Protein AF-B5H1H5-F1 (afdb_monomer)

Radius of gyration: 25.1 Å; Cα contacts (8 Å, |Δi|>4): 77; chains: 1; bounding box: 49×39×77 Å

Structure (mmCIF, N/CA/C/O backbone):
data_AF-B5H1H5-F1
#
_entry.id   AF-B5H1H5-F1
#
loop_
_atom_site.group_PDB
_atom_site.id
_atom_site.type_symbol
_atom_site.label_atom_id
_atom_site.label_alt_id
_atom_site.label_comp_id
_atom_site.label_asym_id
_atom_site.label_entity_id
_atom_site.label_seq_id
_atom_site.pdbx_PDB_ins_code
_atom_site.Cartn_x
_atom_site.Cartn_y
_atom_site.Cartn_z
_atom_site.occupancy
_atom_site.B_iso_or_equiv
_atom_site.auth_seq_id
_atom_site.auth_comp_id
_atom_site.auth_asym_id
_atom_site.auth_atom_id
_atom_site.pdbx_PDB_model_num
ATOM 1 N N . MET A 1 1 ? 5.375 -6.885 10.743 1.00 62.19 1 MET A N 1
ATOM 2 C CA . MET A 1 1 ? 4.505 -6.165 9.803 1.00 62.19 1 MET A CA 1
ATOM 3 C C . MET A 1 1 ? 3.273 -7.016 9.575 1.00 62.19 1 MET A C 1
ATOM 5 O O . MET A 1 1 ? 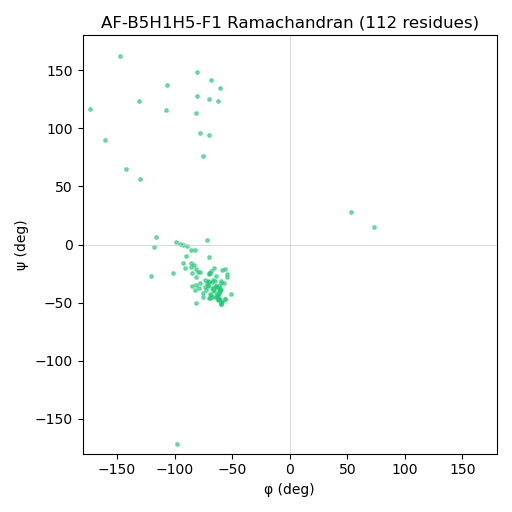3.418 -8.151 9.127 1.00 62.19 1 MET A O 1
ATOM 9 N N . LYS A 1 2 ? 2.096 -6.547 9.992 1.00 76.25 2 LYS A N 1
ATOM 10 C CA . LYS A 1 2 ? 0.850 -7.335 9.940 1.00 76.25 2 LYS A CA 1
ATOM 11 C C . LYS A 1 2 ? 0.216 -7.366 8.544 1.00 76.25 2 LYS A C 1
ATOM 13 O O . LYS A 1 2 ? -0.474 -8.331 8.232 1.00 76.25 2 LYS A O 1
ATOM 18 N N . HIS A 1 3 ? 0.512 -6.371 7.700 1.00 85.81 3 HIS A N 1
ATOM 19 C CA . HIS A 1 3 ? -0.236 -6.111 6.461 1.00 85.81 3 HIS A CA 1
ATOM 20 C C . HIS A 1 3 ? 0.583 -6.244 5.163 1.00 85.81 3 HIS A C 1
ATOM 22 O O . HIS A 1 3 ? 0.019 -6.160 4.075 1.00 85.81 3 HIS A O 1
ATOM 28 N N . THR A 1 4 ? 1.888 -6.536 5.240 1.00 88.94 4 THR A N 1
ATOM 29 C CA . THR A 1 4 ? 2.801 -6.646 4.079 1.00 88.94 4 THR A CA 1
ATOM 30 C C . THR A 1 4 ? 2.275 -7.560 2.968 1.00 88.94 4 THR A C 1
ATOM 32 O O . THR A 1 4 ? 2.369 -7.210 1.798 1.00 88.94 4 THR A O 1
ATOM 35 N N . LEU A 1 5 ? 1.704 -8.725 3.298 1.00 89.50 5 LEU A N 1
ATOM 36 C CA . LEU A 1 5 ? 1.199 -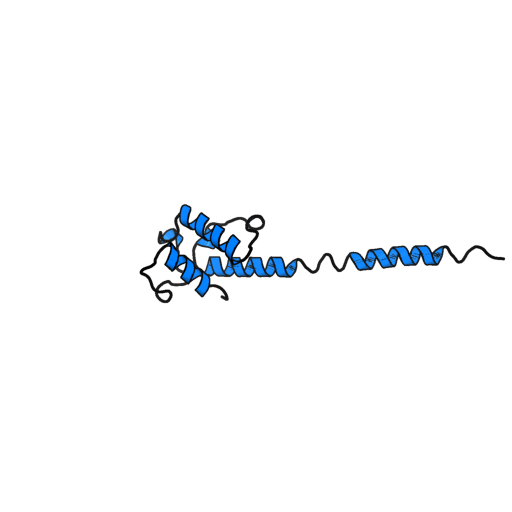9.664 2.285 1.00 89.50 5 LEU A CA 1
ATOM 37 C C . LEU A 1 5 ? -0.023 -9.126 1.531 1.00 89.50 5 LEU A C 1
ATOM 39 O O . LEU A 1 5 ? -0.139 -9.354 0.330 1.00 89.50 5 LEU A O 1
ATOM 43 N N . ALA A 1 6 ? -0.916 -8.412 2.222 1.00 89.75 6 ALA A N 1
ATOM 44 C CA . ALA A 1 6 ? -2.093 -7.811 1.603 1.00 89.75 6 ALA A CA 1
ATOM 45 C C . ALA A 1 6 ? -1.683 -6.687 0.644 1.00 89.75 6 ALA A C 1
ATOM 47 O O . ALA A 1 6 ? -2.134 -6.664 -0.498 1.00 89.75 6 ALA A O 1
ATOM 48 N N . VAL A 1 7 ? -0.760 -5.823 1.081 1.00 90.00 7 VAL A N 1
ATOM 49 C CA . VAL A 1 7 ? -0.207 -4.747 0.248 1.00 90.00 7 VAL A CA 1
ATOM 50 C C . VAL A 1 7 ? 0.525 -5.323 -0.964 1.00 90.00 7 VAL A C 1
ATOM 52 O O . VAL A 1 7 ? 0.265 -4.901 -2.084 1.00 90.00 7 VAL A O 1
ATOM 55 N N . LYS A 1 8 ? 1.389 -6.333 -0.775 1.00 90.94 8 LYS A N 1
ATOM 56 C CA . LYS A 1 8 ? 2.076 -7.008 -1.889 1.00 90.94 8 LYS A CA 1
ATOM 57 C C . LYS A 1 8 ? 1.088 -7.562 -2.906 1.00 90.94 8 LYS A C 1
ATOM 59 O O . LYS A 1 8 ? 1.284 -7.366 -4.096 1.00 90.94 8 LYS A O 1
ATOM 64 N N . ARG A 1 9 ? 0.034 -8.246 -2.448 1.00 90.69 9 ARG A N 1
ATOM 65 C CA . ARG A 1 9 ? -0.980 -8.826 -3.336 1.00 90.69 9 ARG A CA 1
ATOM 66 C C . ARG A 1 9 ? -1.648 -7.750 -4.184 1.00 90.69 9 ARG A C 1
ATOM 68 O O . ARG A 1 9 ? -1.670 -7.901 -5.395 1.00 90.69 9 ARG A O 1
ATOM 75 N N . PHE 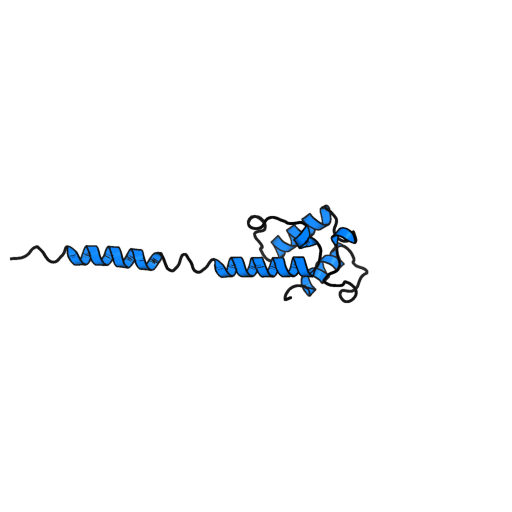A 1 10 ? -2.108 -6.669 -3.555 1.00 90.44 10 PHE A N 1
ATOM 76 C CA . PHE A 1 10 ? -2.727 -5.545 -4.253 1.00 90.44 10 PHE A CA 1
ATOM 77 C C . PHE A 1 10 ? -1.779 -4.917 -5.282 1.00 90.44 10 PHE A C 1
ATOM 79 O O . PHE A 1 10 ? -2.144 -4.758 -6.441 1.00 90.44 10 PHE A O 1
ATOM 86 N N . VAL A 1 11 ? -0.540 -4.617 -4.880 1.00 88.81 11 VAL A N 1
ATOM 87 C CA . VAL A 1 11 ? 0.451 -3.994 -5.768 1.00 88.81 11 VAL A CA 1
ATOM 88 C C . VAL A 1 11 ? 0.760 -4.889 -6.972 1.00 88.81 11 VAL A C 1
ATOM 90 O O . VAL A 1 11 ? 0.862 -4.404 -8.094 1.00 88.81 11 VAL A O 1
ATOM 93 N N . LEU A 1 12 ? 0.892 -6.198 -6.762 1.00 90.31 12 LEU A N 1
ATOM 94 C CA . LEU A 1 12 ? 1.153 -7.141 -7.848 1.00 90.31 12 LEU A CA 1
ATOM 95 C C . LEU A 1 12 ? -0.063 -7.291 -8.759 1.00 90.31 12 LEU A C 1
ATOM 97 O O . LEU A 1 12 ? 0.077 -7.197 -9.968 1.00 90.31 12 LEU A O 1
ATOM 101 N N . GLU A 1 13 ? -1.263 -7.452 -8.209 1.00 90.38 13 GLU A N 1
ATOM 102 C CA . GLU A 1 13 ? -2.482 -7.578 -9.014 1.00 90.38 13 GLU A CA 1
ATOM 103 C C . GLU A 1 13 ? -2.752 -6.331 -9.870 1.00 90.38 13 GLU A C 1
ATOM 105 O O . GLU A 1 13 ? -3.142 -6.465 -11.029 1.00 90.38 13 GLU A O 1
ATOM 110 N N . GLU A 1 14 ? -2.500 -5.132 -9.337 1.00 89.81 14 GLU A N 1
ATOM 111 C CA . GLU A 1 14 ? -2.769 -3.877 -10.046 1.00 89.81 14 GLU A CA 1
ATOM 112 C C . GLU A 1 14 ? -1.646 -3.430 -10.989 1.00 89.81 14 GLU A C 1
ATOM 114 O O . GLU A 1 14 ? -1.935 -2.838 -12.032 1.00 89.81 14 GLU A O 1
ATOM 119 N N . PHE A 1 15 ? -0.379 -3.658 -10.627 1.00 88.69 15 PHE A N 1
ATOM 120 C CA . PHE A 1 15 ? 0.767 -3.056 -11.324 1.00 88.69 15 PHE A CA 1
ATOM 121 C C . PHE A 1 15 ? 1.749 -4.076 -11.915 1.00 88.69 15 PHE A C 1
ATOM 123 O O . PHE A 1 15 ? 2.418 -3.763 -12.898 1.00 88.69 15 PHE A O 1
ATOM 130 N N . LEU A 1 16 ? 1.853 -5.286 -11.353 1.00 87.75 16 LEU A N 1
ATOM 131 C CA . LEU A 1 16 ? 2.823 -6.315 -11.763 1.00 87.75 16 LEU A CA 1
ATOM 132 C C . LEU A 1 16 ? 2.216 -7.734 -11.707 1.00 87.75 16 LEU A C 1
ATOM 134 O O . LEU A 1 16 ? 2.660 -8.562 -10.906 1.00 87.75 16 LEU A O 1
ATOM 138 N N . PRO A 1 17 ? 1.209 -8.046 -12.543 1.00 86.56 17 PRO A N 1
ATOM 139 C CA . PRO A 1 17 ? 0.459 -9.303 -12.438 1.00 86.56 17 PRO A CA 1
ATOM 140 C C . PRO A 1 17 ? 1.305 -10.548 -12.743 1.00 86.56 17 PRO A C 1
ATOM 142 O O . PRO A 1 17 ? 0.952 -11.651 -12.330 1.00 86.56 17 PRO A O 1
ATOM 145 N N . ASP A 1 18 ? 2.430 -10.369 -13.439 1.00 88.69 18 ASP A N 1
ATOM 146 C CA . ASP A 1 18 ? 3.354 -11.439 -13.825 1.00 88.69 18 ASP A CA 1
ATOM 147 C C . ASP A 1 18 ? 4.449 -11.722 -12.776 1.00 88.69 18 ASP A C 1
ATOM 149 O O . ASP A 1 18 ? 5.281 -12.603 -12.988 1.00 88.69 18 ASP A O 1
ATOM 153 N N . VAL A 1 19 ? 4.481 -10.986 -11.656 1.00 87.00 19 VAL A N 1
ATOM 154 C CA . VAL A 1 19 ? 5.516 -11.112 -10.614 1.00 87.00 19 VAL A CA 1
ATOM 155 C C . VAL A 1 19 ? 4.953 -11.800 -9.372 1.00 87.00 19 VAL A C 1
ATOM 157 O O . VAL A 1 19 ? 3.847 -11.503 -8.913 1.00 87.00 19 VAL A O 1
ATOM 160 N N . ALA A 1 20 ? 5.726 -12.718 -8.789 1.00 86.12 20 ALA A N 1
ATOM 161 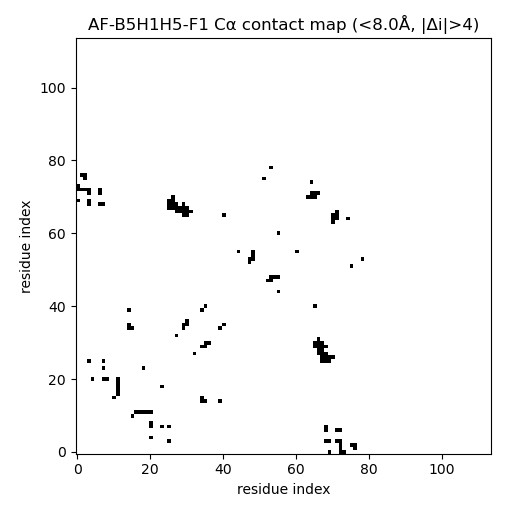C CA . ALA A 1 20 ? 5.300 -13.423 -7.588 1.00 86.12 20 ALA A CA 1
ATOM 162 C C . ALA A 1 20 ? 5.509 -12.575 -6.303 1.00 86.12 20 ALA A C 1
ATOM 164 O O . ALA A 1 20 ? 6.479 -11.818 -6.203 1.00 86.12 20 ALA A O 1
ATOM 165 N N . PRO A 1 21 ? 4.657 -12.719 -5.264 1.00 82.94 21 PRO A N 1
ATOM 166 C CA . PRO A 1 21 ? 4.798 -12.019 -3.974 1.00 82.94 21 PRO A CA 1
ATOM 167 C C . PRO A 1 21 ? 6.142 -12.202 -3.273 1.00 82.94 21 PRO A C 1
ATOM 169 O O . PRO A 1 21 ? 6.568 -11.348 -2.483 1.00 82.94 21 PRO A O 1
ATOM 172 N N . GLU A 1 22 ? 6.786 -13.332 -3.530 1.00 85.31 22 GLU A N 1
ATOM 173 C CA . GLU A 1 22 ? 8.076 -13.702 -2.972 1.00 85.31 22 GLU A CA 1
ATOM 174 C C . GLU A 1 22 ? 9.239 -12.981 -3.670 1.00 85.31 22 GLU A C 1
ATOM 176 O O . GLU A 1 22 ? 10.287 -12.800 -3.053 1.00 85.31 22 GLU A O 1
ATOM 181 N N . GLU A 1 23 ? 9.055 -12.536 -4.916 1.00 86.62 23 GLU A N 1
ATOM 182 C CA . GLU A 1 23 ? 10.084 -11.856 -5.715 1.00 86.62 23 GLU A CA 1
ATOM 183 C C . GLU A 1 23 ? 10.144 -10.350 -5.442 1.00 86.62 23 GLU A C 1
ATOM 185 O O . GLU A 1 23 ? 11.194 -9.727 -5.602 1.00 86.62 23 GLU A O 1
ATOM 190 N N . LEU A 1 24 ? 9.041 -9.758 -4.977 1.00 86.19 24 LEU A N 1
ATOM 191 C CA . LEU A 1 24 ? 9.006 -8.355 -4.583 1.00 86.19 24 LEU A CA 1
ATOM 192 C C . LEU A 1 24 ? 9.562 -8.185 -3.163 1.00 86.19 24 LEU A C 1
ATOM 194 O O . LEU A 1 24 ? 8.950 -8.626 -2.186 1.00 86.19 24 LEU A O 1
ATOM 198 N N . ALA A 1 25 ? 10.703 -7.516 -3.016 1.00 89.06 25 ALA A N 1
ATOM 199 C CA . ALA A 1 25 ? 11.239 -7.183 -1.698 1.00 89.06 25 ALA A CA 1
ATOM 200 C C . ALA A 1 25 ? 10.354 -6.134 -0.996 1.00 89.06 25 ALA A C 1
ATOM 202 O O . ALA A 1 25 ? 9.807 -5.235 -1.631 1.00 89.06 25 ALA A O 1
ATOM 203 N N . SER A 1 26 ? 10.168 -6.257 0.320 1.00 88.31 26 SER A N 1
ATOM 204 C CA . SER A 1 26 ? 9.260 -5.374 1.073 1.00 88.31 26 SER A CA 1
ATOM 205 C C . SER A 1 26 ? 9.779 -3.935 1.198 1.00 88.31 26 SER A C 1
ATOM 207 O O . SER A 1 26 ? 8.991 -3.003 1.346 1.00 88.31 26 SER A O 1
ATOM 209 N N . ASP A 1 27 ? 11.098 -3.773 1.125 1.00 89.25 27 ASP A N 1
ATOM 210 C CA . ASP A 1 27 ? 11.851 -2.519 1.154 1.00 89.25 27 ASP A CA 1
ATOM 211 C C . ASP A 1 27 ? 12.130 -1.956 -0.248 1.00 89.25 27 ASP A C 1
ATOM 213 O O . ASP A 1 27 ? 12.739 -0.894 -0.371 1.00 89.25 27 ASP A O 1
ATOM 217 N N . TYR A 1 28 ? 11.677 -2.647 -1.298 1.00 90.56 28 TYR A N 1
ATOM 218 C CA . TYR A 1 28 ? 11.824 -2.190 -2.671 1.00 90.56 28 TYR A CA 1
ATOM 219 C C . TYR A 1 28 ? 11.122 -0.845 -2.881 1.00 90.56 28 TYR A C 1
ATOM 221 O O . TYR A 1 28 ? 9.977 -0.659 -2.460 1.00 90.56 28 TYR A O 1
ATOM 229 N N . ASP A 1 29 ? 11.815 0.071 -3.560 1.00 90.88 29 ASP A N 1
ATOM 230 C CA . ASP A 1 29 ? 11.290 1.390 -3.898 1.00 90.88 29 ASP A CA 1
ATOM 231 C C . ASP A 1 29 ? 10.337 1.278 -5.100 1.00 90.88 29 ASP A C 1
ATOM 233 O O . ASP A 1 29 ? 10.761 1.247 -6.255 1.00 90.88 29 ASP A O 1
ATOM 237 N N . LEU A 1 30 ? 9.039 1.180 -4.819 1.00 89.56 30 LEU A N 1
ATOM 238 C CA . LEU A 1 30 ? 7.967 1.026 -5.801 1.00 89.56 30 LEU A CA 1
ATOM 239 C C . LEU A 1 30 ? 7.833 2.253 -6.707 1.00 89.56 30 LEU A C 1
ATOM 241 O O . LEU A 1 30 ? 7.468 2.115 -7.873 1.00 89.56 30 LEU A O 1
ATOM 245 N N . VAL A 1 31 ? 8.140 3.443 -6.189 1.00 88.44 31 VAL A N 1
ATOM 246 C CA . VAL A 1 31 ? 8.023 4.700 -6.936 1.00 88.44 31 VAL A CA 1
ATOM 247 C C . VAL A 1 31 ? 9.243 4.890 -7.830 1.00 88.44 31 VAL A C 1
ATOM 249 O O . VAL A 1 31 ? 9.104 5.094 -9.034 1.00 88.44 31 VAL A O 1
ATOM 252 N N . ALA A 1 32 ? 10.453 4.756 -7.278 1.00 87.88 32 ALA A N 1
ATOM 253 C CA . ALA A 1 32 ? 11.681 4.854 -8.069 1.00 87.88 32 ALA A CA 1
ATOM 254 C C . ALA A 1 32 ? 11.826 3.692 -9.064 1.00 87.88 32 ALA A C 1
ATOM 256 O O . ALA A 1 32 ? 12.396 3.869 -10.140 1.00 87.88 32 ALA A O 1
ATOM 257 N N . GLY A 1 33 ? 11.284 2.520 -8.7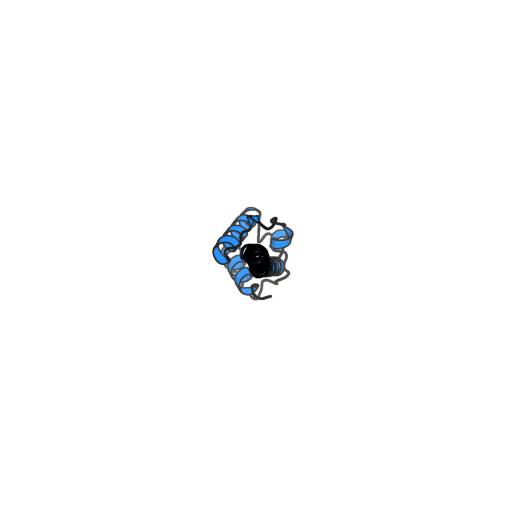22 1.00 86.44 33 GLY A N 1
ATOM 258 C CA . GLY A 1 33 ? 11.174 1.365 -9.608 1.00 86.44 33 GLY A CA 1
ATOM 259 C C . GLY A 1 33 ? 10.161 1.537 -10.742 1.00 86.44 33 GLY A C 1
ATOM 260 O O . GLY A 1 33 ? 10.147 0.724 -11.662 1.00 86.44 33 GLY A O 1
ATOM 261 N N . GLY A 1 34 ? 9.327 2.583 -10.699 1.00 87.00 34 GLY A N 1
ATOM 262 C CA . GLY A 1 34 ? 8.294 2.851 -11.701 1.00 87.00 34 GLY A CA 1
ATOM 263 C C . GLY A 1 34 ? 7.089 1.910 -11.627 1.00 87.00 34 GLY A C 1
ATOM 264 O O . GLY A 1 34 ? 6.317 1.845 -12.578 1.00 87.00 34 GLY A O 1
ATOM 265 N N . VAL A 1 35 ? 6.932 1.179 -10.521 1.00 88.38 35 VAL A N 1
ATOM 266 C CA . VAL A 1 35 ? 5.787 0.291 -10.270 1.00 88.38 35 VAL A CA 1
ATOM 267 C C . VAL A 1 35 ? 4.555 1.113 -9.910 1.00 88.38 35 VAL A C 1
ATOM 269 O O . VAL A 1 35 ? 3.471 0.874 -10.432 1.00 88.38 35 VAL A O 1
ATOM 272 N N . ILE A 1 36 ? 4.734 2.101 -9.031 1.00 88.06 36 ILE A N 1
ATOM 273 C CA . ILE A 1 36 ? 3.698 3.059 -8.655 1.00 88.06 36 ILE A CA 1
ATOM 274 C C . ILE A 1 36 ? 4.039 4.405 -9.288 1.00 88.06 36 ILE A C 1
ATOM 276 O O . ILE A 1 36 ? 5.044 5.031 -8.952 1.00 88.06 36 ILE A O 1
ATOM 280 N N . ASP A 1 37 ? 3.173 4.860 -10.190 1.00 87.81 37 ASP A N 1
ATOM 281 C CA . ASP A 1 37 ? 3.202 6.209 -10.748 1.00 87.81 37 ASP A CA 1
ATOM 282 C C . ASP A 1 37 ? 2.204 7.137 -10.021 1.00 87.81 37 ASP A C 1
ATOM 284 O O . ASP A 1 37 ? 1.597 6.784 -9.006 1.00 87.81 37 ASP A O 1
ATOM 288 N N . SER A 1 38 ? 2.009 8.349 -10.544 1.00 85.06 38 SER A N 1
ATOM 289 C CA . SER A 1 38 ? 1.064 9.322 -9.981 1.00 85.06 38 SER A CA 1
ATOM 290 C C . SER A 1 38 ? -0.383 8.813 -9.938 1.00 85.06 38 SER A C 1
ATOM 292 O O . SER A 1 38 ? -1.133 9.196 -9.045 1.00 85.06 38 SER A O 1
ATOM 294 N N . LEU A 1 39 ? -0.791 7.961 -10.884 1.00 87.12 39 LEU A N 1
ATOM 295 C CA . LEU A 1 39 ? -2.133 7.378 -10.931 1.00 87.12 39 LEU A CA 1
ATOM 296 C C . LEU A 1 39 ? -2.238 6.160 -10.005 1.00 87.12 39 LEU A C 1
ATOM 298 O O . LEU A 1 39 ? -3.248 5.986 -9.321 1.00 87.12 39 LEU A O 1
ATOM 302 N N . GLY A 1 40 ? -1.190 5.341 -9.948 1.00 87.19 40 GLY A N 1
ATOM 303 C CA . GLY A 1 40 ? -1.064 4.223 -9.024 1.00 87.19 40 GLY A CA 1
ATOM 304 C C . GLY A 1 40 ? -1.128 4.669 -7.568 1.00 87.19 40 GLY A C 1
ATOM 305 O O . GLY A 1 40 ? -1.726 3.978 -6.745 1.00 87.19 40 GLY A O 1
ATOM 306 N N . LEU A 1 41 ? -0.617 5.863 -7.266 1.00 85.94 41 LEU A N 1
ATOM 307 C CA . LEU A 1 41 ? -0.754 6.491 -5.957 1.00 85.94 41 LEU A CA 1
ATOM 308 C C . LEU A 1 41 ? -2.226 6.712 -5.581 1.00 85.94 41 LEU A C 1
ATOM 310 O O . LEU A 1 41 ? -2.660 6.269 -4.520 1.00 85.94 41 LEU A O 1
ATOM 314 N N . LEU A 1 42 ? -3.013 7.329 -6.474 1.00 86.25 42 LEU A N 1
ATOM 315 C CA . LEU A 1 42 ? -4.449 7.536 -6.251 1.00 86.25 42 LEU A CA 1
ATOM 316 C C . LEU A 1 42 ? -5.203 6.210 -6.098 1.00 86.25 42 LEU A C 1
ATOM 318 O O . LEU A 1 42 ? -6.062 6.096 -5.228 1.00 86.25 42 LEU A O 1
ATOM 322 N N . LYS A 1 43 ? -4.878 5.201 -6.914 1.00 88.56 43 LYS A N 1
ATOM 323 C CA . LYS A 1 43 ? -5.474 3.862 -6.798 1.00 88.56 43 LYS A CA 1
ATOM 324 C C . LYS A 1 43 ? -5.156 3.204 -5.458 1.00 88.56 43 LYS A C 1
ATOM 326 O O . LYS A 1 43 ? -6.041 2.626 -4.837 1.00 88.56 43 LYS A O 1
ATOM 331 N N . THR A 1 44 ? -3.902 3.299 -5.021 1.00 87.88 44 THR A N 1
ATOM 332 C CA . THR A 1 44 ? -3.454 2.743 -3.740 1.00 87.88 44 THR A CA 1
ATOM 333 C C . THR A 1 44 ? -4.168 3.435 -2.585 1.00 87.88 44 THR A C 1
ATOM 335 O O . THR A 1 44 ? -4.653 2.756 -1.689 1.00 87.88 44 THR A O 1
ATOM 338 N N . MET A 1 45 ? -4.312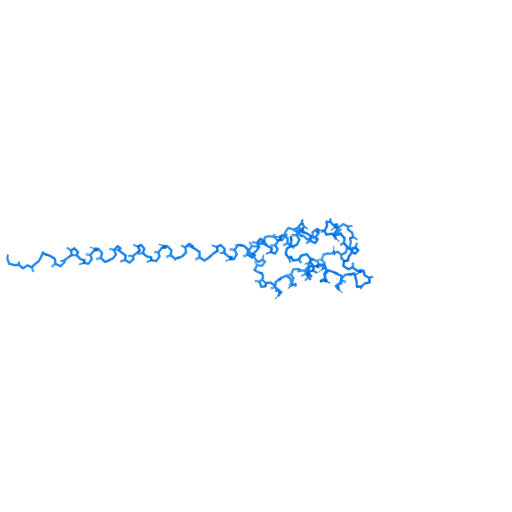 4.762 -2.641 1.00 84.94 45 MET A N 1
ATOM 339 C CA . MET A 1 45 ? -5.089 5.529 -1.664 1.00 84.94 45 MET A CA 1
ATOM 340 C C . MET A 1 45 ? -6.552 5.091 -1.615 1.00 84.94 45 MET A C 1
ATOM 342 O O . MET A 1 45 ? -7.040 4.739 -0.546 1.00 84.94 45 MET A O 1
ATOM 346 N N . ALA A 1 46 ? -7.223 5.017 -2.765 1.00 86.62 46 ALA A N 1
ATOM 347 C CA . ALA A 1 46 ? -8.614 4.575 -2.832 1.00 86.62 46 ALA A CA 1
ATOM 348 C C . ALA A 1 46 ? -8.797 3.145 -2.291 1.00 86.62 46 ALA A C 1
ATOM 350 O O . ALA A 1 46 ? -9.766 2.865 -1.591 1.00 86.62 46 ALA A O 1
ATOM 351 N N . TRP A 1 47 ? -7.852 2.243 -2.572 1.00 89.81 47 TRP A N 1
ATOM 352 C CA . TRP A 1 47 ? -7.866 0.888 -2.023 1.00 89.81 47 TRP A CA 1
ATOM 353 C C . TRP A 1 47 ? -7.668 0.865 -0.503 1.00 89.81 47 TRP A C 1
ATOM 355 O O . TRP A 1 47 ? -8.336 0.094 0.181 1.00 89.81 47 TRP A O 1
ATOM 365 N N . LEU A 1 48 ? -6.777 1.699 0.039 1.00 86.75 48 LEU A N 1
ATOM 366 C CA . LEU A 1 48 ? -6.566 1.813 1.484 1.00 86.75 48 LEU A CA 1
ATOM 367 C C . LEU A 1 48 ? -7.823 2.330 2.199 1.00 86.75 48 LEU A C 1
ATOM 369 O O . LEU A 1 48 ? -8.209 1.770 3.225 1.00 86.75 48 LEU A O 1
ATOM 373 N N . GLU A 1 49 ? -8.468 3.356 1.643 1.00 85.25 49 GLU A N 1
ATOM 374 C CA . GLU A 1 49 ? -9.726 3.915 2.152 1.00 85.25 49 GLU A CA 1
ATOM 375 C C . GLU A 1 49 ? -10.857 2.875 2.127 1.00 85.25 49 GLU A C 1
ATOM 377 O O . GLU A 1 49 ? -11.538 2.692 3.132 1.00 85.25 49 GLU A O 1
ATOM 382 N N . ASP A 1 50 ? -11.028 2.148 1.018 1.00 87.56 50 ASP A N 1
ATOM 383 C CA . ASP A 1 50 ? -12.082 1.134 0.868 1.00 87.56 50 ASP A CA 1
ATOM 384 C C . ASP A 1 50 ? -11.838 -0.104 1.746 1.00 87.56 50 ASP A C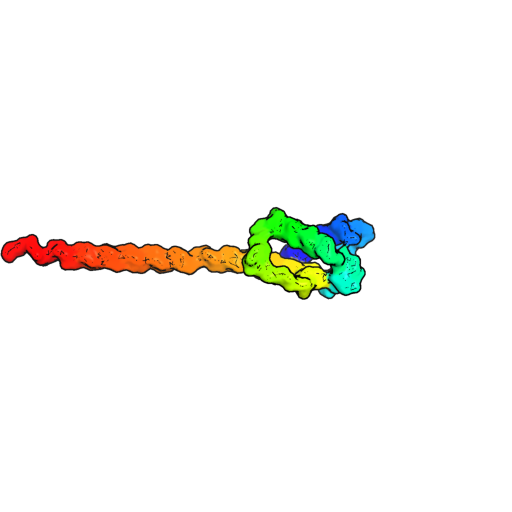 1
ATOM 386 O O . ASP A 1 50 ? -12.751 -0.625 2.387 1.00 87.56 50 ASP A O 1
ATOM 390 N N . ARG A 1 51 ? -10.590 -0.587 1.806 1.00 86.62 51 ARG A N 1
ATOM 391 C CA . ARG A 1 51 ? -10.273 -1.876 2.434 1.00 86.62 51 ARG A CA 1
ATOM 392 C C . ARG A 1 51 ? -10.144 -1.804 3.948 1.00 86.62 51 ARG A C 1
ATOM 394 O O . ARG A 1 51 ? -10.459 -2.786 4.622 1.00 86.62 51 ARG A O 1
ATOM 401 N N . PHE A 1 52 ? -9.621 -0.695 4.452 1.00 82.88 52 PHE A N 1
ATOM 402 C CA . PHE A 1 52 ? -9.298 -0.509 5.865 1.00 82.88 52 PHE A CA 1
ATOM 403 C C . PHE A 1 52 ? -10.139 0.599 6.510 1.00 82.88 52 PHE A C 1
ATOM 405 O O . PHE A 1 52 ? -9.884 0.943 7.658 1.00 82.88 52 PHE A O 1
ATOM 412 N N . GLU A 1 53 ? -11.120 1.151 5.783 1.00 79.62 53 GLU A N 1
ATOM 413 C CA . GLU A 1 53 ? -11.986 2.255 6.231 1.00 79.62 53 GLU A CA 1
ATOM 414 C C . GLU A 1 53 ? -11.182 3.469 6.732 1.00 79.62 53 GLU A C 1
ATOM 416 O O . GLU A 1 53 ? -11.636 4.250 7.571 1.00 79.62 53 GLU A O 1
ATOM 421 N N . LEU A 1 54 ? -9.961 3.638 6.206 1.00 76.00 54 LEU A N 1
ATOM 422 C CA . LEU A 1 54 ? -9.043 4.666 6.671 1.00 76.00 54 LEU A CA 1
ATOM 423 C C . LEU A 1 54 ? -9.550 6.039 6.258 1.00 76.00 54 LEU A C 1
ATOM 425 O O . LEU A 1 54 ? -9.728 6.341 5.081 1.00 76.00 54 LEU A O 1
ATOM 429 N N . ARG A 1 55 ? -9.698 6.911 7.251 1.00 70.38 55 ARG A N 1
ATOM 430 C CA . ARG A 1 55 ? -9.931 8.344 7.068 1.00 70.38 55 ARG A CA 1
ATOM 431 C C . ARG A 1 55 ? -8.622 9.015 6.660 1.00 70.38 55 ARG A C 1
ATOM 433 O O . ARG A 1 55 ? -7.952 9.639 7.482 1.00 70.38 55 ARG A O 1
ATOM 440 N N . ALA A 1 56 ? -8.230 8.848 5.397 1.00 61.03 56 ALA A N 1
ATOM 441 C CA . ALA A 1 56 ? -7.032 9.471 4.836 1.00 61.03 56 ALA A CA 1
ATOM 442 C C . ALA A 1 56 ? -7.046 11.007 4.976 1.00 61.03 56 ALA A C 1
ATOM 444 O O . ALA A 1 56 ? -5.991 11.626 5.018 1.00 61.03 56 ALA A O 1
ATOM 445 N N . ASP A 1 57 ? -8.218 11.630 5.157 1.00 65.81 57 ASP A N 1
ATOM 446 C CA . ASP A 1 57 ? -8.366 13.057 5.474 1.00 65.81 57 ASP A CA 1
ATOM 447 C C . ASP A 1 57 ? -7.655 13.491 6.767 1.00 65.81 57 ASP A C 1
ATOM 449 O O . ASP A 1 57 ? -7.345 14.671 6.932 1.00 65.81 57 ASP A O 1
ATOM 453 N N . ARG A 1 58 ? -7.384 12.558 7.686 1.00 64.69 58 ARG A N 1
ATOM 454 C CA . ARG A 1 58 ? -6.684 12.835 8.947 1.00 64.69 58 ARG A CA 1
ATOM 455 C C . ARG A 1 58 ? -5.166 12.693 8.859 1.00 64.69 58 ARG A C 1
ATOM 457 O O . ARG A 1 58 ? -4.494 13.086 9.812 1.00 64.69 58 ARG A O 1
ATOM 464 N N . ILE A 1 59 ? -4.620 12.152 7.767 1.00 64.31 59 ILE A N 1
ATOM 465 C CA . ILE A 1 59 ? -3.175 11.952 7.620 1.00 64.31 59 ILE A CA 1
ATOM 466 C C . ILE A 1 59 ? -2.705 12.494 6.278 1.00 64.31 59 ILE A C 1
ATOM 468 O O . ILE A 1 59 ? -3.187 12.094 5.225 1.00 64.31 59 ILE A O 1
ATOM 472 N N . GLU A 1 60 ? -1.737 13.406 6.320 1.00 70.12 60 GLU A N 1
ATOM 473 C CA . GLU A 1 60 ? -1.171 13.987 5.109 1.00 70.12 60 GLU A CA 1
ATOM 474 C C . GLU A 1 60 ? -0.505 12.889 4.259 1.00 70.12 60 GLU A C 1
ATOM 476 O O . GLU A 1 60 ? 0.359 12.166 4.769 1.00 70.12 60 GLU A O 1
ATOM 481 N N . PRO A 1 61 ? -0.909 12.718 2.985 1.00 66.69 61 PRO A N 1
ATOM 482 C CA . PRO A 1 61 ? -0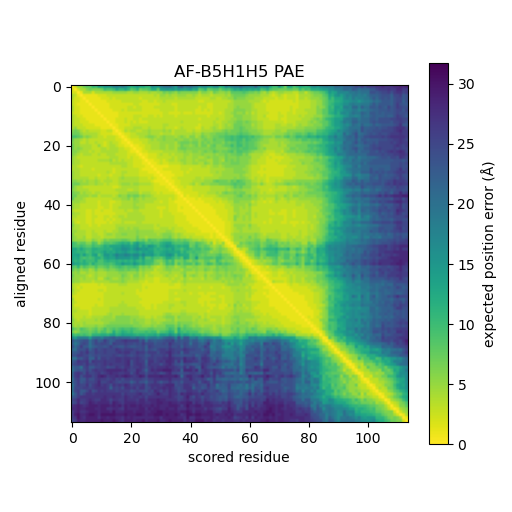.321 11.714 2.113 1.00 66.69 61 PRO A CA 1
ATOM 483 C C . PRO A 1 61 ? 1.108 12.124 1.750 1.00 66.69 61 PRO A C 1
ATOM 485 O O . PRO A 1 61 ? 1.343 12.878 0.806 1.00 66.69 61 PRO A O 1
ATOM 488 N N . ASP A 1 62 ? 2.074 11.617 2.510 1.00 77.44 62 ASP A N 1
ATOM 489 C CA . ASP A 1 62 ? 3.493 11.773 2.212 1.00 77.44 62 ASP A CA 1
ATOM 490 C C . ASP A 1 62 ? 3.915 10.744 1.143 1.00 77.44 62 ASP A C 1
ATOM 492 O O . ASP A 1 62 ? 3.678 9.545 1.325 1.00 77.44 62 ASP A O 1
ATOM 496 N N . PRO A 1 63 ? 4.557 11.156 0.033 1.00 74.75 63 PRO A N 1
ATOM 497 C CA . PRO A 1 63 ? 5.083 10.229 -0.969 1.00 74.75 63 PRO A CA 1
ATOM 498 C C . PRO A 1 63 ? 6.035 9.162 -0.397 1.00 74.75 63 PRO A C 1
ATOM 500 O O . PRO A 1 63 ? 6.118 8.069 -0.958 1.00 74.75 63 PRO A O 1
ATOM 503 N N . GLU A 1 64 ? 6.709 9.416 0.729 1.00 83.31 64 GLU A N 1
ATOM 504 C CA . GLU A 1 64 ? 7.551 8.427 1.415 1.00 83.31 64 GLU A CA 1
ATOM 505 C C . GLU A 1 64 ? 6.745 7.229 1.948 1.00 83.31 64 GLU A C 1
ATOM 507 O O . GLU A 1 64 ? 7.276 6.119 2.026 1.00 83.31 64 GLU A O 1
ATOM 512 N N . ILE A 1 65 ? 5.453 7.403 2.253 1.00 82.69 65 ILE A N 1
ATOM 513 C CA . ILE A 1 65 ? 4.572 6.320 2.725 1.00 82.69 65 ILE A CA 1
ATOM 514 C C . ILE A 1 65 ? 4.328 5.283 1.624 1.00 82.69 65 ILE A C 1
ATOM 516 O O . ILE A 1 65 ? 4.199 4.095 1.908 1.00 82.69 65 ILE A O 1
ATOM 520 N N . PHE A 1 66 ? 4.309 5.713 0.363 1.00 85.25 66 PHE A N 1
ATOM 521 C CA . PHE A 1 66 ? 4.032 4.857 -0.798 1.00 85.25 66 PHE A CA 1
ATOM 522 C C . PHE A 1 66 ? 5.297 4.325 -1.456 1.00 85.25 66 PHE A C 1
ATOM 524 O O . PHE A 1 66 ? 5.240 3.596 -2.446 1.00 85.25 66 PHE A O 1
ATOM 531 N N . ARG A 1 67 ? 6.450 4.686 -0.894 1.00 88.94 67 ARG A N 1
ATOM 532 C CA . ARG A 1 67 ? 7.752 4.337 -1.432 1.00 88.94 67 ARG A CA 1
ATOM 533 C C . ARG A 1 67 ? 8.000 2.839 -1.418 1.00 88.94 67 ARG A C 1
ATOM 535 O O . ARG A 1 67 ? 8.625 2.331 -2.334 1.00 88.94 67 ARG A O 1
ATOM 542 N N . SER A 1 68 ? 7.512 2.123 -0.410 1.00 91.81 68 SER A N 1
ATOM 543 C CA . SER A 1 68 ? 7.708 0.679 -0.292 1.00 91.81 68 SER A CA 1
ATOM 544 C C . SER A 1 68 ? 6.527 -0.009 0.381 1.00 91.81 68 SER A C 1
ATOM 546 O O . SER A 1 68 ? 5.721 0.615 1.073 1.00 91.81 68 SER A O 1
ATOM 548 N N . VAL A 1 69 ? 6.438 -1.330 0.216 1.00 91.56 69 VAL A N 1
ATOM 549 C CA . VAL A 1 69 ? 5.382 -2.142 0.843 1.00 91.56 69 VAL A CA 1
ATOM 550 C C . VAL A 1 69 ? 5.459 -2.044 2.372 1.00 91.56 69 VAL A C 1
ATOM 552 O O . VAL A 1 69 ? 4.430 -1.983 3.047 1.00 91.56 69 VAL A O 1
ATOM 555 N N . ASP A 1 70 ? 6.667 -1.986 2.935 1.00 91.38 70 ASP A N 1
ATOM 556 C CA . ASP A 1 70 ? 6.854 -1.804 4.375 1.00 91.38 70 ASP A CA 1
ATOM 557 C C . ASP A 1 70 ? 6.379 -0.432 4.865 1.00 91.38 70 ASP A C 1
ATOM 559 O O . ASP A 1 70 ? 5.802 -0.347 5.952 1.00 91.38 70 ASP A O 1
ATOM 563 N N . ALA A 1 71 ? 6.583 0.631 4.084 1.00 90.44 71 ALA A N 1
ATOM 564 C CA . ALA A 1 71 ? 6.097 1.964 4.429 1.00 90.44 71 ALA A CA 1
ATOM 565 C C . ALA A 1 71 ? 4.558 2.004 4.457 1.00 90.44 71 ALA A C 1
ATOM 567 O O . ALA A 1 71 ? 3.976 2.438 5.455 1.00 90.44 71 ALA A O 1
ATOM 568 N N . ILE A 1 72 ? 3.905 1.413 3.451 1.00 89.12 72 ILE A N 1
ATOM 569 C CA . ILE A 1 72 ? 2.440 1.298 3.390 1.00 89.12 72 ILE A CA 1
ATOM 570 C C . ILE A 1 72 ? 1.915 0.446 4.554 1.00 89.12 72 ILE A C 1
ATOM 572 O O . ILE A 1 72 ? 0.968 0.831 5.238 1.00 89.12 72 ILE A O 1
ATOM 576 N N . SER A 1 73 ? 2.547 -0.700 4.842 1.00 90.12 73 SER A N 1
ATOM 577 C CA . SER A 1 73 ? 2.133 -1.552 5.966 1.00 90.12 73 SER A CA 1
ATOM 578 C C . SER A 1 73 ? 2.241 -0.820 7.303 1.00 90.12 73 SER A C 1
ATOM 580 O O . SER A 1 73 ? 1.382 -1.004 8.163 1.00 90.12 73 SER A O 1
ATOM 582 N N . ARG A 1 74 ? 3.287 -0.009 7.502 1.00 88.56 74 ARG A N 1
ATOM 583 C CA . ARG A 1 74 ? 3.452 0.799 8.718 1.00 88.56 74 ARG A CA 1
ATOM 584 C C . ARG A 1 74 ? 2.389 1.879 8.831 1.00 88.56 74 ARG A C 1
ATOM 586 O O . ARG A 1 74 ? 1.906 2.112 9.933 1.00 88.56 74 ARG A O 1
ATOM 593 N N . PHE A 1 75 ? 2.026 2.510 7.721 1.00 86.75 75 PHE A N 1
ATOM 594 C CA . PHE A 1 75 ? 0.970 3.512 7.692 1.00 86.75 75 PHE A CA 1
ATOM 595 C C . PHE A 1 75 ? -0.376 2.931 8.134 1.00 86.75 75 PHE A C 1
ATOM 597 O O . PHE A 1 75 ? -0.990 3.473 9.046 1.00 86.75 75 PHE A O 1
ATOM 604 N N . ILE A 1 76 ? -0.772 1.770 7.598 1.00 87.19 76 ILE A N 1
ATOM 605 C CA . ILE A 1 76 ? -2.000 1.075 8.028 1.00 87.19 76 ILE A CA 1
ATOM 606 C C . ILE A 1 76 ? -1.964 0.806 9.538 1.00 87.19 76 ILE A C 1
ATOM 608 O O . ILE A 1 76 ? -2.917 1.109 10.252 1.00 87.19 76 ILE A O 1
ATOM 612 N N . GLU A 1 77 ? -0.840 0.281 10.043 1.00 87.19 77 GLU A N 1
ATOM 613 C CA . GLU A 1 77 ? -0.677 0.024 11.476 1.00 87.19 77 GLU A CA 1
ATOM 614 C C . GLU A 1 77 ? -0.780 1.316 12.311 1.00 87.19 77 GLU A C 1
ATOM 616 O O . GLU A 1 77 ? -1.326 1.278 13.408 1.00 87.19 77 GLU A O 1
ATOM 621 N N . GLN A 1 78 ? -0.300 2.464 11.823 1.00 84.50 78 GLN A N 1
ATOM 622 C CA . GLN A 1 78 ? -0.435 3.748 12.525 1.00 84.50 78 GLN A CA 1
ATOM 623 C C . GLN A 1 78 ? -1.887 4.225 12.579 1.00 84.50 78 GLN A C 1
ATOM 625 O O . GLN A 1 78 ? -2.338 4.647 13.647 1.00 84.50 78 GLN A O 1
ATOM 630 N N . CYS A 1 79 ? -2.629 4.116 11.478 1.00 82.12 79 CYS A N 1
ATOM 631 C CA . CYS A 1 79 ? -4.036 4.500 11.446 1.00 82.12 79 CYS A CA 1
ATOM 632 C C . CYS A 1 79 ? -4.879 3.653 12.406 1.00 82.12 79 CYS A C 1
ATOM 634 O O . CYS A 1 79 ? -5.606 4.202 13.232 1.00 82.12 79 CYS A O 1
ATOM 636 N N . GLU A 1 80 ? -4.703 2.326 12.376 1.00 82.81 80 GLU A N 1
ATOM 637 C CA . GLU A 1 80 ? -5.405 1.400 13.277 1.00 82.81 80 GLU A CA 1
ATOM 638 C C . GLU A 1 80 ? -5.147 1.727 14.759 1.00 82.81 80 GLU A C 1
ATOM 640 O O . GLU A 1 80 ? -5.998 1.497 15.624 1.00 82.81 80 GLU A O 1
ATOM 645 N N . GLN A 1 81 ? -3.952 2.230 15.085 1.00 79.62 81 GLN A N 1
ATOM 646 C CA . GLN A 1 81 ? -3.595 2.618 16.450 1.00 79.62 81 GLN A CA 1
ATOM 647 C C . GLN A 1 81 ? -4.169 3.981 16.832 1.00 79.62 81 GLN A C 1
ATOM 649 O O . GLN A 1 81 ? -4.596 4.141 17.975 1.00 79.62 81 GLN A O 1
ATOM 654 N N . ALA A 1 82 ? -4.211 4.939 15.903 1.00 76.50 82 ALA A N 1
ATOM 655 C CA . ALA A 1 82 ? -4.834 6.241 16.124 1.00 76.50 82 ALA A CA 1
ATOM 656 C C . ALA A 1 82 ? -6.332 6.085 16.428 1.00 76.50 82 ALA A C 1
ATOM 658 O O . ALA A 1 82 ? -6.807 6.590 17.443 1.00 76.50 82 ALA A O 1
ATOM 659 N N . GLU A 1 83 ? -7.055 5.286 15.641 1.00 72.75 83 GLU A N 1
ATOM 660 C CA . GLU A 1 83 ? -8.474 4.998 15.891 1.00 72.75 83 GLU A CA 1
ATOM 661 C C . GLU A 1 83 ? -8.699 4.256 17.215 1.00 72.75 83 GLU A C 1
ATOM 663 O O . GLU A 1 83 ? -9.649 4.532 17.949 1.00 72.75 83 GLU A O 1
ATOM 668 N N . ARG A 1 84 ? -7.787 3.345 17.580 1.00 70.00 84 ARG A N 1
ATOM 669 C CA . ARG A 1 84 ? -7.822 2.647 18.874 1.00 70.00 84 ARG A CA 1
ATOM 670 C C . ARG A 1 84 ? -7.503 3.562 20.060 1.00 70.00 84 ARG A C 1
ATOM 672 O O . ARG A 1 84 ? -7.894 3.229 21.180 1.00 70.00 84 ARG A O 1
ATOM 679 N N . ALA A 1 85 ? -6.782 4.662 19.854 1.00 65.50 85 ALA A N 1
ATOM 680 C CA . ALA A 1 85 ? -6.430 5.617 20.903 1.00 65.50 85 ALA A CA 1
ATOM 681 C C . ALA A 1 85 ? -7.569 6.609 21.210 1.00 65.50 85 ALA A C 1
ATOM 683 O O . ALA A 1 85 ? -7.709 7.030 22.359 1.00 65.50 85 ALA A O 1
ATOM 684 N N . GLU A 1 86 ? -8.438 6.910 20.237 1.00 60.03 86 GLU A N 1
ATOM 685 C CA . GLU A 1 86 ? -9.576 7.833 20.397 1.00 60.03 86 GLU A CA 1
ATOM 686 C C . GLU A 1 86 ? -10.802 7.373 21.249 1.00 60.03 86 GLU A C 1
ATOM 688 O O . GLU A 1 86 ? -11.728 8.172 21.388 1.00 60.03 86 GLU A O 1
ATOM 693 N N . PRO A 1 87 ? -10.874 6.200 21.927 1.00 55.88 87 PRO A N 1
ATOM 694 C CA . PRO A 1 87 ? -11.971 5.907 22.865 1.00 55.88 87 PRO A CA 1
ATOM 695 C C . PRO A 1 87 ? -11.790 6.413 24.308 1.00 55.88 87 PRO A C 1
ATOM 697 O O . PRO A 1 87 ? -12.691 6.196 25.118 1.00 55.88 87 PRO A O 1
ATOM 700 N N . ARG A 1 88 ? -10.647 7.001 24.701 1.00 54.31 88 ARG A N 1
ATOM 701 C CA . ARG A 1 88 ? -10.340 7.198 26.140 1.00 54.31 88 ARG A CA 1
ATOM 702 C C . ARG A 1 88 ? -10.562 8.598 26.714 1.00 54.31 88 ARG A C 1
ATOM 704 O O . ARG A 1 88 ? -10.853 8.684 27.899 1.00 54.31 88 ARG A O 1
ATOM 711 N N . GLU A 1 89 ? -10.534 9.667 25.924 1.00 54.88 89 GLU A N 1
ATOM 712 C CA . GLU A 1 89 ? -10.580 11.029 26.496 1.00 54.88 89 GLU A CA 1
ATOM 713 C C . GLU A 1 89 ? -12.007 11.561 26.765 1.00 54.88 89 GLU A C 1
ATOM 715 O O . GLU A 1 89 ? -12.195 12.496 27.541 1.00 54.88 89 GLU A O 1
ATOM 720 N N . GLN A 1 90 ? -13.043 10.936 26.190 1.00 51.47 90 GLN A N 1
ATOM 721 C CA . GLN A 1 90 ? -14.446 11.344 26.391 1.00 51.47 90 GLN A CA 1
ATOM 722 C C . GLN A 1 90 ? -15.147 10.608 27.548 1.00 51.47 90 GLN A C 1
ATOM 724 O O . GLN A 1 90 ? -16.176 11.075 28.033 1.00 51.47 90 GLN A O 1
ATOM 729 N N . ALA A 1 91 ? -14.594 9.489 28.031 1.00 55.94 91 ALA A N 1
ATOM 730 C CA . ALA A 1 91 ? -15.176 8.736 29.147 1.00 55.94 91 ALA A CA 1
ATOM 731 C C . ALA A 1 91 ? -14.885 9.388 30.515 1.00 55.94 91 ALA A C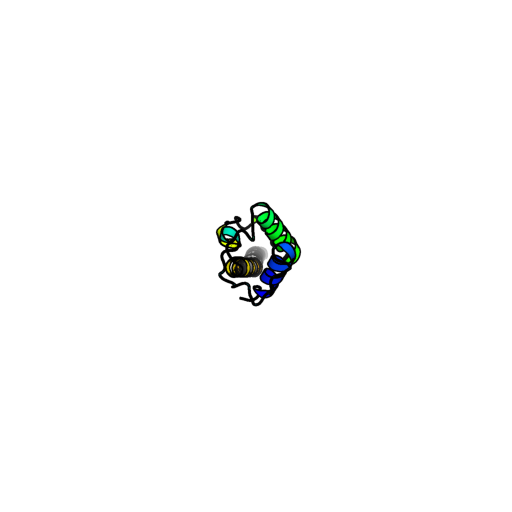 1
ATOM 733 O O . ALA A 1 91 ? -15.738 9.365 31.395 1.00 55.94 91 ALA A O 1
ATOM 734 N N . GLU A 1 92 ? -13.729 10.040 30.681 1.00 55.06 92 GLU A N 1
ATOM 735 C CA . GLU A 1 92 ? -13.300 10.582 31.983 1.00 55.06 92 GLU A CA 1
ATOM 736 C C . GLU A 1 92 ? -13.934 11.948 32.327 1.00 55.06 92 GLU A C 1
ATOM 738 O O . GLU A 1 92 ? -14.033 12.312 33.500 1.00 55.06 92 GLU A O 1
ATOM 743 N N . GLN A 1 93 ? -14.423 12.701 31.331 1.00 53.78 93 GLN A N 1
ATOM 744 C CA . GLN A 1 93 ? -15.056 14.017 31.540 1.00 53.78 93 GLN A CA 1
ATOM 745 C C . GLN A 1 93 ? -16.557 13.936 31.873 1.00 53.78 93 GLN A C 1
ATOM 747 O O . GLN A 1 93 ? -17.109 14.872 32.452 1.00 53.78 93 GLN A O 1
ATOM 752 N N . GLY A 1 94 ? -17.223 12.819 31.560 1.00 54.44 94 GLY A N 1
ATOM 753 C CA . GLY A 1 94 ? -18.635 12.609 31.901 1.00 54.44 94 GLY A CA 1
ATOM 754 C C . GLY A 1 94 ? -18.864 12.390 33.399 1.00 54.44 94 GLY A C 1
ATOM 755 O O . GLY A 1 94 ? -19.853 12.863 33.954 1.00 54.44 94 GLY A O 1
ATOM 756 N N . GLU A 1 95 ? -17.925 11.732 34.081 1.00 59.34 95 GLU A N 1
ATOM 757 C CA . GLU A 1 95 ? -18.090 11.380 35.492 1.00 59.34 95 GLU A CA 1
ATOM 758 C C . GLU A 1 95 ? -17.907 12.600 36.410 1.00 59.34 95 GLU A C 1
ATOM 760 O O . GLU A 1 95 ? -18.699 12.811 37.326 1.00 59.34 95 GLU A O 1
ATOM 765 N N . GLN A 1 96 ? -16.920 13.466 36.157 1.00 57.06 96 GLN A N 1
ATOM 766 C CA . GLN A 1 96 ? -16.604 14.599 37.046 1.00 57.06 96 GLN A CA 1
ATOM 767 C C . GLN A 1 96 ? -17.655 15.722 37.049 1.00 57.06 96 GLN A C 1
ATOM 769 O O . GLN A 1 96 ? -17.803 16.414 38.064 1.00 57.06 96 GLN A O 1
ATOM 774 N N . ASN A 1 97 ? -18.434 15.860 35.973 1.00 60.00 97 ASN A N 1
ATOM 775 C CA . ASN A 1 97 ? -19.520 16.839 35.901 1.00 60.00 97 ASN A CA 1
ATOM 776 C C . ASN A 1 97 ? -20.714 16.412 36.778 1.00 60.00 97 ASN A C 1
ATOM 778 O O . ASN A 1 97 ? -21.251 17.224 37.532 1.00 60.00 97 ASN A O 1
ATOM 782 N N . GLU A 1 98 ? -21.043 15.115 36.807 1.00 60.22 98 GLU A N 1
ATOM 783 C CA . GLU A 1 98 ? -22.190 14.590 37.563 1.00 60.22 98 GLU A CA 1
ATOM 784 C C . GLU A 1 98 ? -21.965 14.604 39.092 1.00 60.22 98 GLU A C 1
ATOM 786 O O . GLU A 1 98 ? -22.889 14.854 39.878 1.00 60.22 98 GLU A O 1
ATOM 791 N N . TRP A 1 99 ? -20.722 14.399 39.552 1.00 58.59 99 TRP A N 1
ATOM 792 C CA . TRP A 1 99 ? -20.386 14.497 40.980 1.00 58.59 99 TRP A CA 1
ATOM 793 C C . TRP A 1 99 ? -20.444 15.940 41.509 1.00 58.59 99 TRP A C 1
ATOM 795 O O . TRP A 1 99 ? -20.804 16.132 42.674 1.00 58.59 99 TRP A O 1
ATOM 805 N N . SER A 1 100 ? -20.132 16.950 40.687 1.00 60.81 100 SER A N 1
ATOM 806 C CA . SER A 1 100 ? -20.200 18.364 41.097 1.00 60.81 100 SER A CA 1
ATOM 807 C C . SER A 1 100 ? -21.647 18.822 41.303 1.00 60.81 100 SER A C 1
ATOM 809 O O . SER A 1 100 ? -21.984 19.342 42.370 1.00 60.81 100 SER A O 1
ATOM 811 N N . GLU A 1 101 ? -22.543 18.492 40.369 1.00 60.03 101 GLU A N 1
ATOM 812 C CA . GLU A 1 101 ? -23.964 18.858 40.455 1.00 60.03 101 GLU A CA 1
ATOM 813 C C . GLU A 1 101 ? -24.680 18.193 41.648 1.00 60.03 101 GLU A C 1
ATOM 815 O O . GLU A 1 101 ? -25.522 18.808 42.316 1.00 60.03 101 GLU A O 1
ATOM 820 N N . ARG A 1 102 ? -24.310 16.949 41.991 1.00 60.75 102 ARG A N 1
ATOM 821 C CA . ARG A 1 102 ? -24.879 16.229 43.148 1.00 60.75 102 ARG A CA 1
ATOM 822 C C . ARG A 1 102 ? -24.414 16.792 44.493 1.00 60.75 102 ARG A C 1
ATOM 824 O O . ARG A 1 102 ? -25.186 16.765 45.457 1.00 60.75 102 ARG A O 1
ATOM 831 N N . ARG A 1 103 ? -23.190 17.330 44.590 1.00 61.81 103 ARG A N 1
ATOM 832 C CA . ARG A 1 103 ? -22.693 17.952 45.835 1.00 61.81 103 ARG A CA 1
ATOM 833 C C . ARG A 1 103 ? -23.342 19.311 46.107 1.00 61.81 103 ARG A C 1
ATOM 835 O O . ARG A 1 103 ? -23.563 19.640 47.272 1.00 61.81 103 ARG A O 1
ATOM 842 N N . GLU A 1 104 ? -23.729 20.052 45.072 1.00 61.25 104 GLU A N 1
ATOM 843 C CA . GLU A 1 104 ? -24.442 21.328 45.221 1.00 61.25 104 GLU A CA 1
ATOM 844 C C . GLU A 1 104 ? -25.910 21.154 45.649 1.00 61.25 104 GLU A C 1
ATOM 846 O O . GLU A 1 104 ? -26.400 21.914 46.491 1.00 61.25 104 GLU A O 1
ATOM 851 N N . GLN A 1 105 ? -26.602 20.112 45.171 1.00 60.88 105 GLN A N 1
ATOM 852 C CA . GLN A 1 105 ? -27.980 19.819 45.597 1.00 60.88 105 GLN A CA 1
ATOM 853 C C . GLN A 1 105 ? -28.066 19.308 47.044 1.00 60.88 105 GLN A C 1
ATOM 855 O O . GLN A 1 105 ? -28.974 19.698 47.784 1.00 60.88 105 GLN A O 1
ATOM 860 N N . ALA A 1 106 ? -27.088 18.518 47.500 1.00 60.91 106 ALA A N 1
ATOM 861 C CA . ALA A 1 106 ? -27.045 18.027 48.880 1.00 60.91 106 ALA A CA 1
ATOM 862 C C . ALA A 1 106 ? -26.772 19.138 49.921 1.00 60.91 106 ALA A C 1
ATOM 864 O O . ALA A 1 106 ? -27.148 19.001 51.084 1.00 60.91 106 ALA A O 1
ATOM 865 N N . GLY A 1 107 ? -26.168 20.265 49.519 1.00 56.75 107 GLY A N 1
ATOM 866 C CA . GLY A 1 107 ? -25.855 21.392 50.409 1.00 56.75 107 GLY A CA 1
ATOM 867 C C . GLY A 1 107 ? -27.009 22.373 50.670 1.00 56.75 107 GLY A C 1
ATOM 868 O O . GLY A 1 107 ? -26.951 23.142 51.633 1.00 56.75 107 GLY A O 1
ATOM 869 N N . ARG A 1 108 ? -28.069 22.371 49.845 1.00 57.22 108 ARG A N 1
ATOM 870 C CA . ARG A 1 108 ? -29.202 23.313 49.978 1.00 57.22 108 ARG A CA 1
ATOM 871 C C . ARG A 1 108 ? -30.351 22.815 50.860 1.00 57.22 108 ARG A C 1
ATOM 873 O O . ARG A 1 108 ? -31.099 23.643 51.369 1.00 57.22 108 ARG A O 1
ATOM 880 N N . SER A 1 109 ? -30.472 21.510 51.105 1.00 56.28 109 SER A N 1
ATOM 881 C CA . SER A 1 109 ? -31.621 20.941 51.833 1.00 56.28 109 SER A CA 1
ATOM 882 C C . SER A 1 109 ? -31.535 21.026 53.371 1.00 56.28 109 SER A C 1
ATOM 884 O O . SER A 1 109 ? -32.487 20.648 54.047 1.00 56.28 109 SER A O 1
ATOM 886 N N . GLY A 1 110 ? -30.425 21.503 53.950 1.00 54.91 110 GLY A N 1
ATOM 887 C CA . GLY A 1 110 ? -30.181 21.454 55.404 1.00 54.91 110 GLY A CA 1
ATOM 888 C C . GLY A 1 110 ? -30.475 22.729 56.204 1.00 54.91 110 GLY A C 1
ATOM 889 O O . GLY A 1 110 ? -30.208 22.759 57.400 1.00 54.91 110 GLY A O 1
ATOM 890 N N . ARG A 1 111 ? -30.975 23.805 55.584 1.00 56.03 111 ARG A N 1
ATOM 891 C CA . ARG A 1 111 ? -31.204 25.093 56.269 1.00 56.03 111 ARG A CA 1
ATOM 892 C C . ARG A 1 111 ? -32.601 25.640 56.018 1.00 56.03 111 ARG A C 1
ATOM 894 O O . ARG A 1 111 ? -32.746 26.747 55.518 1.00 56.03 111 ARG A O 1
ATOM 901 N N . ASN A 1 112 ? -33.629 24.865 56.339 1.00 51.56 112 ASN A N 1
ATOM 902 C CA . ASN A 1 112 ? -34.916 25.451 56.698 1.00 51.56 112 ASN A CA 1
ATOM 903 C C . ASN A 1 112 ? -35.751 24.436 57.478 1.00 51.56 112 ASN A C 1
ATOM 905 O O . ASN A 1 112 ? -36.469 23.655 56.864 1.00 51.56 112 ASN A O 1
ATOM 909 N N . SER A 1 113 ? -35.627 24.413 58.804 1.00 49.53 113 SER A N 1
ATOM 910 C CA . SER A 1 113 ? -36.668 23.929 59.724 1.00 49.53 113 SER A CA 1
ATOM 911 C C . SER A 1 113 ? -36.247 24.198 61.168 1.00 49.53 113 SER A C 1
ATOM 913 O O . SER A 1 113 ? -35.283 23.592 61.627 1.00 49.53 113 SER A O 1
ATOM 915 N N . GLY A 1 114 ? -37.021 25.040 61.860 1.00 43.44 114 GLY A N 1
ATOM 916 C CA . GLY A 1 114 ? -37.153 25.045 63.323 1.00 43.44 114 GLY A CA 1
ATOM 917 C C . GLY A 1 114 ? -36.265 26.018 64.068 1.00 43.44 114 GLY A C 1
ATOM 918 O O . GLY A 1 114 ? -35.180 25.579 64.496 1.00 43.44 114 GLY A O 1
#

Organism: Streptomyces clavuligerus (NCBI:txid1901)

Solvent-accessible surface area (backbone atoms only — not comparable to full-atom values): 6849 Å² total; per-residue (Å²): 127,95,40,41,69,61,48,40,49,51,51,23,67,76,63,37,72,92,54,57,74,86,73,56,59,50,81,42,50,31,42,87,68,61,59,38,49,83,65,47,48,56,51,52,51,52,47,45,33,70,75,67,67,45,67,57,92,79,49,83,88,52,72,70,39,64,28,18,43,50,37,41,31,50,49,55,56,49,52,59,49,52,66,67,58,69,72,59,77,70,62,65,61,58,56,62,56,57,57,53,59,54,55,57,58,68,67,65,77,80,80,81,83,136

Mean predicted aligned error: 11.51 Å

Sequence (114 aa):
MKHTLAVKRFVLEEFLPDVAPEELASDYDLVAGGVIDSLGLLKTMAWLEDRFELRADRIEPDPEIFRSVDAISRFIEQCEQAERAEPREQAEQGEQNEWSERREQAGRSGRNSG

Secondary structure (DSSP, 8-state):
--SHHHHHHHHHHHH-TTS-TTTS-TT--TTTTTSS-HHHHHHHHHHHHHHH---GGGS---GGGGSSHHHHHHHHHHHHHHHHHTTSTTHHHHHHHHHHHHHHHHHHTTS---

Foldseek 3Di:
DVCLQVLLVVLCVVQNVPDDSVRFDQQAFCDVVVSADPVNLVVSVVCCCVVLVAPCVVPDDDVVCVRGSVSVVVVSVVRVVVVVVPPPPVVVVVVVVVVVVVVVVVVPPPPDDD

InterPro domains:
  IPR036736 ACP-like superfamily [G3DSA:1.10.1200.10] (1-86)
  IPR036736 ACP-like superfamily [SSF47336] (8-79)

pLDDT: mean 77.12, std 13.84, range [43.44, 91.81]

Nearest PDB structures (foldseek):
  2my6-assembly1_A  TM=8.943E-01  e=4.544E-06  Micromonospora okii
  7thq-assembly2_C  TM=8.697E-01  e=4.922E-03  Prodigiosinella confusarubida
  7thq-assembly1_E  TM=8.254E-01  e=1.133E-02  Prodigiosinella confusarubida
  6m01-assembly1_B  TM=7.608E-01  e=1.380E-01  Embleya scabrispora
  5gxt-assembly1_A  TM=8.583E-01  e=6.029E-01  Escherichia coli K-12